Protein AF-A0A078G4B8-F1 (afdb_monomer_lite)

Foldseek 3Di:
DDQAQEDEAEQDCDQDDDFAQDPVRLVVLLVSLQNHAYYAYENNQNYAEQQCLLSNQNHAYYHYYQHARHQENHDPVCLVVRPDPDPCSVVSPQGQQNHAEEHAYQHQNHQEHDPDQGDRPNHAYYEHYNHVNHDDDNPPDPDYDDPHPPPDD

Sequence (153 aa):
MERLSKLIIRSCDISEIEIGRTPCDIILTRTRLRNLTSVIITGCNGLKDLTWLLLVPNLTHLELQCLEKVEEIISEEKVSSSITDEPKARGMNTPFQKLERLELINLPRLKRIYWSPLIFPCLKKIVVEKCPKLRKLPLSFKRIVLVVVKNLL

Secondary structure (DSSP, 8-state):
-----EEEEES---S-----SSHHHHHHHHHHGGG--EEEEES-TT----GGGGG-TT--EEEEES-SS-SBSS-HHHHHHHS-S-TTGGGS--TTTT--EEEEES-TT--BS-SS----TT--EEEEES-TT--------SS-EE-------

Structure (mmCIF, N/CA/C/O backbone):
data_AF-A0A078G4B8-F1
#
_entry.id   AF-A0A078G4B8-F1
#
loop_
_atom_site.group_PDB
_atom_site.id
_atom_site.type_symbol
_atom_site.label_atom_id
_atom_site.label_alt_id
_atom_site.label_comp_id
_atom_site.label_asym_id
_atom_site.label_entity_id
_atom_site.label_seq_id
_atom_site.pdbx_PDB_ins_code
_atom_site.Cartn_x
_atom_site.Cartn_y
_atom_site.Cartn_z
_atom_site.occupancy
_atom_site.B_iso_or_equiv
_atom_site.auth_seq_id
_atom_site.auth_comp_id
_atom_site.auth_asym_id
_atom_site.auth_atom_id
_atom_site.pdbx_PDB_model_num
ATOM 1 N N . MET A 1 1 ? 12.071 -19.799 -17.170 1.00 45.53 1 MET A N 1
ATOM 2 C CA . MET A 1 1 ? 11.620 -19.403 -15.817 1.00 45.53 1 MET A CA 1
ATOM 3 C C . MET A 1 1 ? 10.549 -18.342 -15.975 1.00 45.53 1 MET A C 1
ATOM 5 O O . MET A 1 1 ? 10.860 -17.247 -16.434 1.00 45.53 1 MET A O 1
ATOM 9 N N . GLU A 1 2 ? 9.300 -18.685 -15.681 1.00 48.41 2 GLU A N 1
ATOM 10 C CA . GLU A 1 2 ? 8.177 -17.748 -15.716 1.00 48.41 2 GLU A CA 1
ATOM 11 C C . GLU A 1 2 ? 8.438 -16.612 -14.722 1.00 48.41 2 GLU A C 1
ATOM 13 O O . GLU A 1 2 ? 8.659 -16.828 -13.531 1.00 48.41 2 GLU A O 1
ATOM 18 N N . ARG A 1 3 ? 8.519 -15.381 -15.225 1.00 61.38 3 ARG A N 1
ATOM 19 C CA . ARG A 1 3 ? 8.721 -14.203 -14.383 1.00 61.38 3 ARG A CA 1
ATOM 20 C C . ARG A 1 3 ? 7.362 -13.772 -13.855 1.00 61.38 3 ARG A C 1
ATOM 22 O O . ARG A 1 3 ? 6.526 -13.329 -14.636 1.00 61.38 3 ARG A O 1
ATOM 29 N N . LEU A 1 4 ? 7.162 -13.880 -12.544 1.00 67.31 4 LEU A N 1
ATOM 30 C CA . LEU A 1 4 ? 5.926 -13.454 -11.895 1.00 67.31 4 LEU A CA 1
ATOM 31 C C . LEU A 1 4 ? 5.700 -11.951 -12.129 1.00 67.31 4 LEU A C 1
ATOM 33 O O . LEU A 1 4 ? 6.431 -11.113 -11.602 1.00 67.31 4 LEU A O 1
ATOM 37 N N . SER A 1 5 ? 4.698 -11.619 -12.942 1.00 89.25 5 SER A N 1
ATOM 38 C CA . SER A 1 5 ? 4.275 -10.238 -13.207 1.00 89.25 5 SER A CA 1
ATOM 39 C C . SER A 1 5 ? 3.104 -9.803 -12.333 1.00 89.25 5 SER A C 1
ATOM 41 O O . SER A 1 5 ? 2.878 -8.608 -12.131 1.00 89.25 5 SER A O 1
ATOM 43 N N . LYS A 1 6 ? 2.388 -10.776 -11.767 1.00 92.25 6 LYS A N 1
ATOM 44 C CA . LYS A 1 6 ? 1.191 -10.571 -10.967 1.00 92.25 6 LYS A CA 1
ATOM 45 C C . LYS A 1 6 ? 1.262 -11.391 -9.688 1.00 92.25 6 LYS A C 1
ATOM 47 O O . LYS A 1 6 ? 1.433 -12.602 -9.741 1.00 92.25 6 LYS A O 1
ATOM 52 N N . LEU A 1 7 ? 1.092 -10.724 -8.556 1.00 92.56 7 LEU A N 1
ATOM 53 C CA . LEU A 1 7 ? 0.979 -11.336 -7.240 1.00 92.56 7 LEU A CA 1
ATOM 54 C C . LEU A 1 7 ? -0.460 -11.170 -6.778 1.00 92.56 7 LEU A C 1
ATOM 56 O O . LEU A 1 7 ? -0.995 -10.060 -6.789 1.00 92.56 7 LEU A O 1
ATOM 60 N N . ILE A 1 8 ? -1.083 -12.280 -6.398 1.00 92.25 8 ILE A N 1
ATOM 61 C CA . ILE A 1 8 ? -2.447 -12.289 -5.890 1.00 92.25 8 ILE A CA 1
ATOM 62 C C . ILE A 1 8 ? -2.461 -13.026 -4.559 1.00 92.25 8 ILE A C 1
ATOM 64 O O . ILE A 1 8 ? -2.044 -14.178 -4.495 1.00 92.25 8 ILE A O 1
ATOM 68 N N . ILE A 1 9 ? -2.952 -12.362 -3.519 1.00 91.50 9 ILE A N 1
ATOM 69 C CA . ILE A 1 9 ? -3.079 -12.908 -2.167 1.00 91.50 9 ILE A CA 1
ATOM 70 C C . ILE A 1 9 ? -4.555 -12.814 -1.780 1.00 91.50 9 ILE A C 1
ATOM 72 O O . ILE A 1 9 ? -5.158 -11.747 -1.897 1.00 91.50 9 ILE A O 1
ATOM 76 N N . ARG A 1 10 ? -5.161 -13.931 -1.367 1.00 92.12 10 ARG A N 1
ATOM 77 C CA . ARG A 1 10 ? -6.589 -13.988 -1.030 1.00 92.12 10 ARG A CA 1
ATOM 78 C C . ARG A 1 10 ? -6.830 -14.738 0.264 1.00 92.12 10 ARG A C 1
ATOM 80 O O . ARG A 1 10 ? -6.293 -15.828 0.426 1.00 92.12 10 ARG A O 1
ATOM 87 N N . SER A 1 11 ? -7.683 -14.174 1.118 1.00 87.25 11 SER A N 1
ATOM 88 C CA . SER A 1 11 ? -8.258 -14.850 2.289 1.00 87.25 11 SER A CA 1
ATOM 89 C C . SER A 1 11 ? -7.206 -15.531 3.169 1.00 87.25 11 SER A C 1
ATOM 91 O O . SER A 1 11 ? -7.386 -16.663 3.604 1.00 87.25 11 SER A O 1
ATOM 93 N N . CYS A 1 12 ? -6.075 -14.856 3.379 1.00 76.25 12 CYS A N 1
ATOM 94 C CA . CYS A 1 12 ? -5.007 -15.353 4.239 1.00 76.25 12 CYS A CA 1
ATOM 95 C C . CYS A 1 12 ? -5.110 -14.733 5.635 1.00 76.25 12 CYS A C 1
ATOM 97 O O . CYS A 1 12 ? -5.233 -13.512 5.754 1.00 76.25 12 CYS A O 1
ATOM 99 N N . ASP A 1 13 ? -4.901 -15.548 6.669 1.00 76.75 13 ASP A N 1
ATOM 100 C CA . ASP A 1 13 ? -4.773 -15.108 8.070 1.00 76.75 13 ASP A CA 1
ATOM 101 C C . ASP A 1 13 ? -3.394 -14.499 8.390 1.00 76.75 13 ASP A C 1
ATOM 103 O O . ASP A 1 13 ? -3.011 -14.320 9.546 1.00 76.75 13 ASP A O 1
ATOM 107 N N . ILE A 1 14 ? -2.633 -14.155 7.351 1.00 78.12 14 ILE A N 1
ATOM 108 C CA . ILE A 1 14 ? -1.306 -13.559 7.460 1.00 78.12 14 ILE A CA 1
ATOM 109 C C . ILE A 1 14 ? -1.438 -12.147 8.038 1.00 78.12 14 ILE A C 1
ATOM 111 O O . ILE A 1 14 ? -2.131 -11.289 7.485 1.00 78.12 14 ILE A O 1
ATOM 115 N N . SER A 1 15 ? -0.737 -11.891 9.141 1.00 72.19 15 SER A N 1
ATOM 116 C CA . SER A 1 15 ? -0.662 -10.566 9.761 1.00 72.19 15 SER A CA 1
ATOM 117 C C . SER A 1 15 ? 0.417 -9.678 9.148 1.00 72.19 15 SER A C 1
ATOM 119 O O . SER A 1 15 ? 0.262 -8.454 9.117 1.00 72.19 15 SER A O 1
ATOM 121 N N . GLU A 1 16 ? 1.500 -10.289 8.666 1.00 73.06 16 GLU A N 1
ATOM 122 C CA . GLU A 1 16 ? 2.691 -9.609 8.161 1.00 73.06 16 GLU A CA 1
ATOM 123 C C . GLU A 1 16 ? 3.335 -10.408 7.028 1.00 73.06 16 GLU A C 1
ATOM 125 O O . GLU A 1 16 ? 3.398 -11.635 7.071 1.00 73.06 16 GLU A O 1
ATOM 130 N N . ILE A 1 17 ? 3.822 -9.700 6.011 1.00 77.06 17 ILE A N 1
ATOM 131 C CA . ILE A 1 17 ? 4.631 -10.279 4.940 1.00 77.06 17 ILE A CA 1
ATOM 132 C C . ILE A 1 17 ? 6.068 -9.839 5.206 1.00 77.06 17 ILE A C 1
ATOM 134 O O . ILE A 1 17 ? 6.409 -8.673 5.013 1.00 77.06 17 ILE A O 1
ATOM 138 N N . GLU A 1 18 ? 6.901 -10.760 5.682 1.00 68.31 18 GLU A N 1
ATOM 139 C CA . GLU A 1 18 ? 8.302 -10.464 5.968 1.00 68.31 18 GLU A CA 1
ATOM 140 C C . GLU A 1 18 ? 9.115 -10.389 4.676 1.00 68.31 18 GLU A C 1
ATOM 142 O O . GLU A 1 1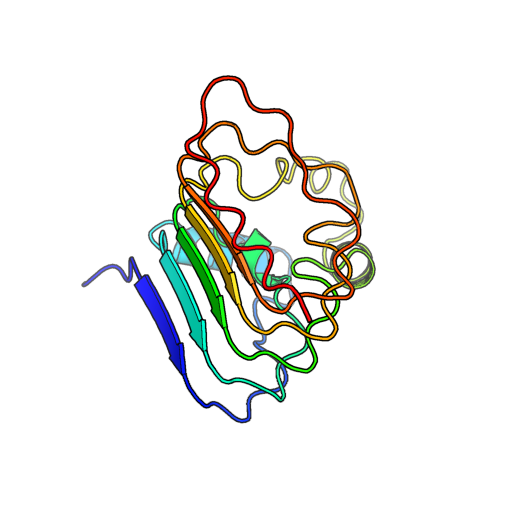8 ? 9.204 -11.361 3.921 1.00 68.31 18 GLU A O 1
ATOM 147 N N . ILE A 1 19 ? 9.736 -9.237 4.416 1.00 67.19 19 ILE A N 1
ATOM 148 C CA . ILE A 1 19 ? 10.598 -9.047 3.251 1.00 67.19 19 ILE A CA 1
ATOM 149 C C . ILE A 1 19 ? 11.860 -8.286 3.655 1.00 67.19 19 ILE A C 1
ATOM 151 O O . ILE A 1 19 ? 11.764 -7.152 4.103 1.00 67.19 19 ILE A O 1
ATOM 155 N N . GLY A 1 20 ? 13.020 -8.920 3.430 1.00 59.47 20 GLY A N 1
ATOM 156 C CA . GLY A 1 20 ? 14.373 -8.349 3.482 1.00 59.47 20 GLY A CA 1
ATOM 157 C C . GLY A 1 20 ? 14.726 -7.586 4.762 1.00 59.47 20 GLY A C 1
ATOM 158 O O . GLY A 1 20 ? 14.381 -6.421 4.902 1.00 59.47 20 GLY A O 1
ATOM 159 N N . ARG A 1 21 ? 15.473 -8.218 5.678 1.00 64.19 21 ARG A N 1
ATOM 160 C CA . ARG A 1 21 ? 15.830 -7.614 6.978 1.00 64.19 21 ARG A CA 1
ATOM 161 C C . ARG A 1 21 ? 17.130 -6.804 6.940 1.00 64.19 21 ARG A C 1
ATOM 163 O O . ARG A 1 21 ? 17.361 -5.988 7.824 1.00 64.19 21 ARG A O 1
ATOM 170 N N . THR A 1 22 ? 17.977 -7.032 5.935 1.00 65.94 22 THR A N 1
ATOM 171 C CA . THR A 1 22 ? 19.263 -6.338 5.764 1.00 65.94 22 THR A CA 1
ATOM 172 C C . THR A 1 22 ? 19.277 -5.472 4.497 1.00 65.94 22 THR A C 1
ATOM 174 O O . THR A 1 22 ? 18.521 -5.747 3.558 1.00 65.94 22 THR A O 1
ATOM 177 N N . PRO A 1 23 ? 20.161 -4.458 4.395 1.00 65.19 23 PRO A N 1
ATOM 178 C CA . PRO A 1 23 ? 20.289 -3.640 3.184 1.00 65.19 23 PRO A CA 1
ATOM 179 C C . PRO A 1 23 ? 20.546 -4.458 1.906 1.00 65.19 23 PRO A C 1
ATOM 181 O O . PRO A 1 23 ? 19.960 -4.180 0.856 1.00 65.19 23 PRO A O 1
ATOM 184 N N . CYS A 1 24 ? 21.366 -5.512 1.991 1.00 71.12 24 CYS A N 1
ATOM 185 C CA . CYS A 1 24 ? 21.605 -6.426 0.873 1.00 71.12 24 CYS A CA 1
ATOM 186 C C . CYS A 1 24 ? 20.330 -7.178 0.474 1.00 71.12 24 CYS A C 1
ATOM 188 O O . CYS A 1 24 ? 20.021 -7.269 -0.717 1.00 71.12 24 CYS A O 1
ATOM 190 N N . ASP A 1 25 ? 19.548 -7.652 1.448 1.00 73.44 25 ASP A N 1
ATOM 191 C CA . ASP A 1 25 ? 18.287 -8.342 1.172 1.00 73.44 25 ASP A CA 1
ATOM 192 C C . ASP A 1 25 ? 17.251 -7.411 0.547 1.00 73.44 25 ASP A C 1
ATOM 194 O O . ASP A 1 25 ? 16.502 -7.832 -0.332 1.00 73.44 25 ASP A O 1
ATOM 198 N N . ILE A 1 26 ? 17.220 -6.137 0.940 1.00 74.44 26 ILE A N 1
ATOM 199 C CA . ILE A 1 26 ? 16.336 -5.123 0.355 1.00 74.44 26 ILE A CA 1
ATOM 200 C C . ILE A 1 26 ? 16.661 -4.921 -1.132 1.00 74.44 26 ILE A C 1
ATOM 202 O O . ILE A 1 26 ? 15.759 -4.961 -1.975 1.00 74.44 26 ILE A O 1
ATOM 206 N N . ILE A 1 27 ? 17.942 -4.759 -1.484 1.00 76.25 27 ILE A N 1
ATOM 207 C CA . ILE A 1 27 ? 18.383 -4.594 -2.880 1.00 76.25 27 ILE A CA 1
ATOM 208 C C . ILE A 1 27 ? 18.080 -5.860 -3.694 1.00 76.25 27 ILE A C 1
ATOM 210 O O . ILE A 1 27 ? 17.506 -5.788 -4.788 1.00 76.25 27 ILE A O 1
ATOM 214 N N . LEU A 1 28 ? 18.417 -7.035 -3.159 1.00 79.06 28 LEU A N 1
ATOM 215 C CA . LEU A 1 28 ? 18.143 -8.318 -3.807 1.00 79.06 28 LEU A CA 1
ATOM 216 C C . LEU A 1 28 ? 16.641 -8.553 -3.983 1.00 79.06 28 LEU A C 1
ATOM 218 O O . LEU A 1 28 ? 16.198 -9.000 -5.039 1.00 79.06 28 LEU A O 1
ATOM 222 N N . THR A 1 29 ? 15.828 -8.191 -2.998 1.00 79.88 29 THR A N 1
ATOM 223 C CA . THR A 1 29 ? 14.375 -8.307 -3.112 1.00 79.88 29 THR A CA 1
ATOM 224 C C . THR A 1 29 ? 13.844 -7.355 -4.177 1.00 79.88 29 THR A C 1
ATOM 226 O O . THR A 1 29 ? 13.109 -7.780 -5.066 1.00 79.88 29 THR A O 1
ATOM 229 N N . ARG A 1 30 ? 14.277 -6.092 -4.181 1.00 81.38 30 ARG A N 1
ATOM 230 C CA . ARG A 1 30 ? 13.850 -5.110 -5.186 1.00 81.38 30 ARG A CA 1
ATOM 231 C C . ARG A 1 30 ? 14.208 -5.542 -6.610 1.00 81.38 30 ARG A C 1
ATOM 233 O O . ARG A 1 30 ? 13.415 -5.369 -7.537 1.00 81.38 30 ARG A O 1
ATOM 240 N N . THR A 1 31 ? 15.381 -6.149 -6.798 1.00 82.44 31 THR A N 1
ATOM 241 C CA . THR A 1 31 ? 15.794 -6.696 -8.102 1.00 82.44 31 THR A CA 1
ATOM 242 C C . THR A 1 31 ? 14.987 -7.932 -8.502 1.00 82.44 31 THR A C 1
ATOM 244 O O . THR A 1 31 ? 14.661 -8.077 -9.683 1.00 82.44 31 THR A O 1
ATOM 247 N N . ARG A 1 32 ? 14.595 -8.791 -7.553 1.00 83.50 32 ARG A N 1
ATOM 248 C CA . ARG A 1 32 ? 13.711 -9.946 -7.803 1.00 83.50 32 ARG A CA 1
ATOM 249 C C . ARG A 1 32 ? 12.284 -9.519 -8.148 1.00 83.50 32 ARG A C 1
ATOM 251 O O . ARG A 1 32 ? 11.692 -10.067 -9.076 1.00 83.50 32 ARG A O 1
ATOM 258 N N . LEU A 1 33 ? 11.770 -8.491 -7.477 1.00 85.94 33 LEU A N 1
ATOM 259 C CA . LEU A 1 33 ? 10.417 -7.961 -7.669 1.00 85.94 33 LEU A CA 1
ATOM 260 C C . LEU A 1 33 ? 10.295 -6.991 -8.855 1.00 85.94 33 LEU A C 1
ATOM 262 O O . LEU A 1 33 ? 9.208 -6.498 -9.136 1.00 85.94 33 LEU A O 1
ATOM 266 N N . ARG A 1 34 ? 11.369 -6.740 -9.616 1.00 86.62 34 ARG A N 1
ATOM 267 C CA . ARG A 1 34 ? 11.344 -5.807 -10.760 1.00 86.62 34 ARG A CA 1
ATOM 268 C C . ARG A 1 34 ? 10.340 -6.174 -11.854 1.00 86.62 34 ARG A C 1
ATOM 270 O O . ARG A 1 34 ? 9.927 -5.296 -12.602 1.00 86.62 34 ARG A O 1
ATOM 277 N N . ASN A 1 35 ? 10.002 -7.454 -11.995 1.00 89.81 35 ASN A N 1
ATOM 278 C CA . ASN A 1 35 ? 9.037 -7.901 -13.001 1.00 89.81 35 ASN A CA 1
ATOM 279 C C . ASN A 1 35 ? 7.597 -7.819 -12.496 1.00 89.81 35 ASN A C 1
ATOM 281 O O . ASN A 1 35 ? 6.683 -7.912 -13.307 1.00 89.81 35 ASN A O 1
ATOM 285 N N . LEU A 1 36 ? 7.404 -7.653 -11.186 1.00 92.25 36 LEU A N 1
ATOM 286 C CA . LEU A 1 36 ? 6.091 -7.577 -10.583 1.00 92.25 36 LEU A CA 1
ATOM 287 C C . LEU A 1 36 ? 5.482 -6.208 -10.899 1.00 92.25 36 LEU A C 1
ATOM 289 O O . LEU A 1 36 ? 6.012 -5.164 -10.517 1.00 92.25 36 LEU A O 1
ATOM 293 N N . THR A 1 37 ? 4.380 -6.223 -11.639 1.00 95.56 37 THR A N 1
ATOM 294 C CA . THR A 1 37 ? 3.682 -5.024 -12.113 1.00 95.56 37 THR A CA 1
ATOM 295 C C . THR A 1 37 ? 2.260 -4.926 -11.578 1.00 95.56 37 THR A C 1
ATOM 297 O O . THR A 1 37 ? 1.669 -3.846 -11.641 1.00 95.56 37 THR A O 1
ATOM 300 N N . SER A 1 38 ? 1.714 -6.016 -11.035 1.00 96.38 38 SER A N 1
ATOM 301 C CA . SER A 1 38 ? 0.368 -6.080 -10.475 1.00 96.38 38 SER A CA 1
ATOM 302 C C . SER A 1 38 ? 0.375 -6.761 -9.111 1.00 96.38 38 SER A C 1
ATOM 304 O O . SER A 1 38 ? 0.871 -7.878 -8.975 1.00 96.38 38 SER A O 1
ATOM 306 N N . VAL A 1 39 ? -0.229 -6.107 -8.122 1.00 96.75 39 VAL A N 1
ATOM 307 C CA . VAL A 1 39 ? -0.465 -6.671 -6.789 1.00 96.75 39 VAL A CA 1
ATOM 308 C C . VAL A 1 39 ? -1.947 -6.553 -6.465 1.00 96.75 39 VAL A C 1
ATOM 310 O O . VAL A 1 39 ? -2.508 -5.462 -6.539 1.00 96.75 39 VAL A O 1
ATOM 313 N N . ILE A 1 40 ? -2.564 -7.684 -6.127 1.00 96.75 40 ILE A N 1
ATOM 314 C CA . ILE A 1 40 ? -3.968 -7.776 -5.721 1.00 96.75 40 ILE A CA 1
ATOM 315 C C . ILE A 1 40 ? -4.026 -8.491 -4.374 1.00 96.75 40 ILE A C 1
ATOM 317 O O . ILE A 1 40 ? -3.552 -9.623 -4.262 1.00 96.75 40 ILE A O 1
ATOM 321 N N . ILE A 1 41 ? -4.594 -7.844 -3.359 1.00 96.69 41 ILE A N 1
ATOM 322 C CA . ILE A 1 41 ? -4.747 -8.419 -2.018 1.00 96.69 41 ILE A CA 1
ATOM 323 C C . ILE A 1 41 ? -6.203 -8.281 -1.587 1.00 96.69 41 ILE A C 1
ATOM 325 O O . ILE A 1 41 ? -6.720 -7.167 -1.499 1.00 96.69 41 ILE A O 1
ATOM 329 N N . THR A 1 42 ? -6.850 -9.409 -1.296 1.00 96.62 42 THR A N 1
ATOM 330 C CA . THR A 1 42 ? -8.283 -9.450 -0.984 1.00 96.62 42 THR A CA 1
ATOM 331 C C . THR A 1 42 ? -8.561 -10.277 0.268 1.00 96.62 42 THR A C 1
ATOM 333 O O . THR A 1 42 ? -8.173 -11.440 0.338 1.00 96.62 42 THR A O 1
ATOM 336 N N . GLY A 1 43 ? -9.286 -9.718 1.239 1.00 94.50 43 GLY A N 1
ATOM 337 C CA . GLY A 1 43 ? -9.811 -10.476 2.384 1.00 94.50 43 GLY A CA 1
ATOM 338 C C . GLY A 1 43 ? -8.758 -10.930 3.400 1.00 94.50 43 GLY A C 1
ATOM 339 O O . GLY A 1 43 ? -8.982 -11.899 4.119 1.00 94.50 43 GLY A O 1
ATOM 340 N N . CYS A 1 44 ? -7.601 -10.268 3.456 1.00 93.62 44 CYS A N 1
ATOM 341 C CA . CYS A 1 44 ? -6.563 -10.518 4.460 1.00 93.62 44 CYS A CA 1
ATOM 342 C C . CYS A 1 44 ? -6.763 -9.602 5.675 1.00 93.62 44 CYS A C 1
ATOM 344 O O . CYS A 1 44 ? -6.041 -8.623 5.863 1.00 93.62 44 CYS A O 1
ATOM 346 N N . ASN A 1 45 ? -7.758 -9.905 6.510 1.00 89.12 45 ASN A N 1
ATOM 347 C CA . ASN A 1 45 ? -8.171 -9.037 7.623 1.00 89.12 45 ASN A CA 1
ATOM 348 C C . ASN A 1 45 ? -7.119 -8.909 8.737 1.00 89.12 45 ASN A C 1
ATOM 350 O O . ASN A 1 45 ? -7.124 -7.936 9.494 1.00 89.12 45 ASN A O 1
ATOM 354 N N . GLY A 1 46 ? -6.204 -9.877 8.845 1.00 90.00 46 GLY A N 1
ATOM 355 C CA . GLY A 1 46 ? -5.072 -9.832 9.770 1.00 90.00 46 GLY A CA 1
ATOM 356 C C . GLY A 1 46 ? -3.974 -8.848 9.360 1.00 90.00 46 GLY A C 1
ATOM 357 O O . GLY A 1 46 ? -3.259 -8.359 10.240 1.00 90.00 46 GLY A O 1
ATOM 358 N N . LEU A 1 47 ? -3.865 -8.543 8.063 1.00 91.50 47 LEU A N 1
ATOM 359 C CA . LEU A 1 47 ? -2.730 -7.843 7.472 1.00 91.50 47 LEU A CA 1
ATOM 360 C C . LEU A 1 47 ? -2.687 -6.376 7.907 1.00 91.50 47 LEU A C 1
ATOM 362 O O . LEU A 1 47 ? -3.663 -5.637 7.763 1.00 91.50 47 LEU A O 1
ATOM 366 N N . LYS A 1 48 ? -1.535 -5.955 8.432 1.00 90.00 48 LYS A N 1
ATOM 367 C CA . LYS A 1 48 ? -1.310 -4.578 8.906 1.00 90.00 48 LYS A CA 1
ATOM 368 C C . LYS A 1 48 ? -0.319 -3.798 8.059 1.00 90.00 48 LYS A C 1
ATOM 370 O O . LYS A 1 48 ? -0.410 -2.576 8.006 1.00 90.00 48 LYS A O 1
ATOM 375 N N . ASP A 1 49 ? 0.630 -4.496 7.442 1.00 87.81 49 ASP A N 1
ATOM 376 C CA . ASP A 1 49 ? 1.785 -3.879 6.803 1.00 87.81 49 ASP A CA 1
ATOM 377 C C . ASP A 1 49 ? 1.867 -4.194 5.314 1.00 87.81 49 ASP A C 1
ATOM 379 O O . ASP A 1 49 ? 1.909 -5.351 4.894 1.00 87.81 49 ASP A O 1
ATOM 383 N N . LEU A 1 50 ? 1.924 -3.127 4.526 1.00 92.38 50 LEU A N 1
ATOM 384 C CA . LEU A 1 50 ? 2.088 -3.152 3.080 1.00 92.38 50 LEU A CA 1
ATOM 385 C C . LEU A 1 50 ? 3.329 -2.355 2.635 1.00 92.38 50 LEU A C 1
ATOM 387 O O . LEU A 1 50 ? 3.529 -2.133 1.443 1.00 92.38 50 LEU A O 1
ATOM 391 N N . THR A 1 51 ? 4.204 -1.968 3.571 1.00 88.69 51 THR A N 1
ATOM 392 C CA . THR A 1 51 ? 5.397 -1.136 3.322 1.00 88.69 51 THR A CA 1
ATOM 393 C C . THR A 1 51 ? 6.364 -1.787 2.330 1.00 88.69 51 THR A C 1
ATOM 395 O O . THR A 1 51 ? 7.038 -1.097 1.562 1.00 88.69 51 THR A O 1
ATOM 398 N N . TRP A 1 52 ? 6.368 -3.120 2.247 1.00 87.94 52 TRP A N 1
ATOM 399 C CA . TRP A 1 52 ? 7.135 -3.879 1.258 1.00 87.94 52 TRP A CA 1
ATOM 400 C C . TRP A 1 52 ? 6.776 -3.545 -0.200 1.00 87.94 52 TRP A C 1
ATOM 402 O O . TRP A 1 52 ? 7.580 -3.804 -1.096 1.00 87.94 52 TRP A O 1
ATOM 412 N N . LEU A 1 53 ? 5.623 -2.916 -0.467 1.00 91.06 53 LEU A N 1
ATOM 413 C CA . LEU A 1 53 ? 5.269 -2.410 -1.797 1.00 91.06 53 LEU A CA 1
ATOM 414 C C . LEU A 1 53 ? 6.285 -1.381 -2.329 1.00 91.06 53 LEU A C 1
ATOM 416 O O . LEU A 1 53 ? 6.413 -1.239 -3.546 1.00 91.06 53 LEU A O 1
ATOM 420 N N . LEU A 1 54 ? 7.071 -0.723 -1.462 1.00 86.94 54 LEU A N 1
ATOM 421 C CA . LEU A 1 54 ? 8.217 0.108 -1.873 1.00 86.94 54 LEU A CA 1
ATOM 422 C C . LEU A 1 54 ? 9.271 -0.671 -2.674 1.00 86.94 54 LEU A C 1
ATOM 424 O O . LEU A 1 54 ? 10.005 -0.099 -3.484 1.00 86.94 54 LEU A O 1
ATOM 428 N N . LEU A 1 55 ? 9.340 -1.985 -2.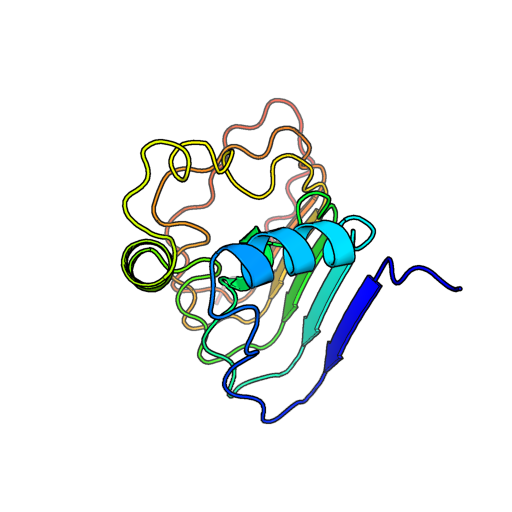467 1.00 85.94 55 LEU A N 1
ATOM 429 C CA . LEU A 1 55 ? 10.291 -2.881 -3.116 1.00 85.94 55 LEU A CA 1
ATOM 430 C C . LEU A 1 55 ? 9.809 -3.346 -4.495 1.00 85.94 55 LEU A C 1
ATOM 432 O O . LEU A 1 55 ? 10.522 -4.091 -5.162 1.00 85.94 55 LEU A O 1
ATOM 436 N N . VAL A 1 56 ? 8.640 -2.884 -4.953 1.00 90.25 56 VAL A N 1
ATOM 437 C CA . VAL A 1 56 ? 8.057 -3.212 -6.260 1.00 90.25 56 VAL A CA 1
ATOM 438 C C . VAL A 1 56 ? 8.174 -1.999 -7.199 1.00 90.25 56 VAL A C 1
ATOM 440 O O . VAL A 1 56 ? 7.216 -1.247 -7.391 1.00 90.25 56 VAL A O 1
ATOM 443 N N . PRO A 1 57 ? 9.351 -1.754 -7.813 1.00 87.38 57 PRO A N 1
ATOM 444 C CA . PRO A 1 57 ? 9.641 -0.492 -8.502 1.00 87.38 57 PRO A CA 1
ATOM 445 C C . PRO A 1 57 ? 8.826 -0.271 -9.785 1.00 87.38 57 PRO A C 1
ATOM 447 O O . PRO A 1 57 ? 8.760 0.853 -10.281 1.00 87.38 57 PRO A O 1
ATOM 450 N N . ASN A 1 58 ? 8.233 -1.330 -10.343 1.00 92.06 58 ASN A N 1
ATOM 451 C CA . ASN A 1 58 ? 7.485 -1.296 -11.599 1.00 92.06 58 ASN A CA 1
ATOM 452 C C . ASN A 1 58 ? 5.987 -1.559 -11.406 1.00 92.06 58 ASN A C 1
ATOM 454 O O . ASN A 1 58 ? 5.316 -1.988 -12.341 1.00 92.06 58 ASN A O 1
ATOM 458 N N . LEU A 1 59 ? 5.457 -1.296 -10.207 1.00 94.50 59 LEU A N 1
ATOM 459 C CA . LEU A 1 59 ? 4.039 -1.477 -9.922 1.00 94.50 59 LEU A CA 1
ATOM 460 C C . LEU A 1 59 ? 3.180 -0.539 -10.788 1.00 94.50 59 LEU A C 1
ATOM 462 O O . LEU A 1 59 ? 3.289 0.683 -10.699 1.00 94.50 59 LEU A O 1
ATOM 466 N N . THR A 1 60 ? 2.314 -1.135 -11.605 1.00 95.81 60 THR A N 1
ATOM 467 C CA . THR A 1 60 ? 1.362 -0.452 -12.500 1.00 95.81 60 THR A CA 1
ATOM 468 C C . THR A 1 60 ? -0.085 -0.616 -12.046 1.00 95.81 60 THR A C 1
ATOM 470 O O . THR A 1 60 ? -0.917 0.241 -12.334 1.00 95.81 60 THR A O 1
ATOM 473 N N . HIS A 1 61 ? -0.392 -1.681 -11.303 1.00 96.56 61 HIS A N 1
ATOM 474 C CA . HIS A 1 61 ? -1.724 -1.956 -10.781 1.00 96.56 61 HIS A CA 1
ATOM 475 C C . HIS A 1 61 ? -1.654 -2.399 -9.320 1.00 96.56 61 HIS A C 1
ATOM 477 O O . HIS A 1 61 ? -0.967 -3.369 -8.995 1.00 96.56 61 HIS A O 1
ATOM 483 N N . LEU A 1 62 ? -2.384 -1.688 -8.465 1.00 97.12 62 LEU A N 1
ATOM 484 C CA . LEU A 1 62 ? -2.565 -2.021 -7.060 1.00 97.12 62 LEU A CA 1
ATOM 485 C C . LEU A 1 62 ? -4.058 -2.109 -6.757 1.00 97.12 62 LEU A C 1
ATOM 487 O O . LEU A 1 62 ? -4.781 -1.129 -6.941 1.00 97.12 62 LEU A O 1
ATOM 491 N N . GLU A 1 63 ? -4.487 -3.266 -6.273 1.00 96.81 63 GLU A N 1
ATOM 492 C CA . GLU A 1 63 ? -5.846 -3.510 -5.801 1.00 96.81 63 GLU A CA 1
ATOM 493 C C . GLU A 1 63 ? -5.797 -4.058 -4.375 1.00 96.81 63 GLU A C 1
ATOM 495 O O . GLU A 1 63 ? -5.158 -5.077 -4.106 1.00 96.81 63 GLU A O 1
ATOM 500 N N . LEU A 1 64 ? -6.460 -3.358 -3.459 1.00 97.50 64 LEU A N 1
ATOM 501 C CA . LEU A 1 64 ? -6.573 -3.729 -2.056 1.00 97.50 64 LEU A CA 1
ATOM 502 C C . LEU A 1 64 ? -8.052 -3.755 -1.686 1.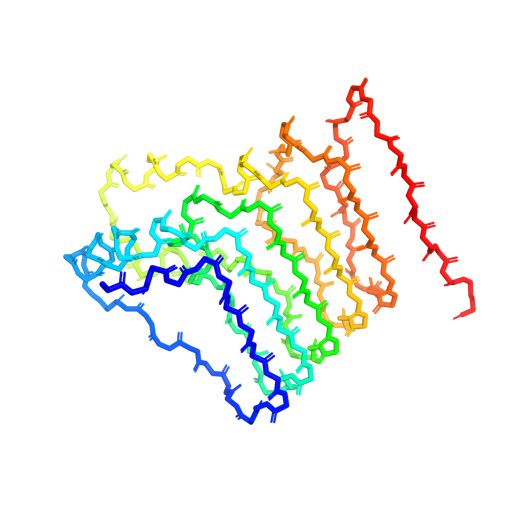00 97.50 64 LEU A C 1
ATOM 504 O O . LEU A 1 64 ? -8.727 -2.724 -1.753 1.00 97.50 64 LEU A O 1
ATOM 508 N N . GLN A 1 65 ? -8.542 -4.925 -1.285 1.00 96.81 65 GLN A N 1
ATOM 509 C CA . GLN A 1 65 ? -9.954 -5.130 -0.998 1.00 96.81 65 GLN A CA 1
ATOM 510 C C . GLN A 1 65 ? -10.173 -5.856 0.330 1.00 96.81 65 GLN A C 1
ATOM 512 O O . GLN A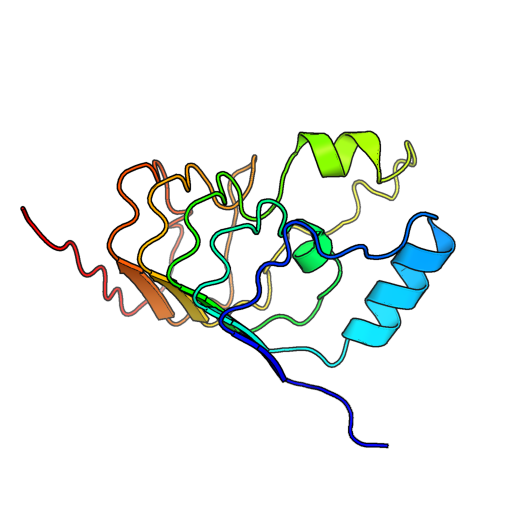 1 65 ? -9.557 -6.888 0.587 1.00 96.81 65 GLN A O 1
ATOM 517 N N . CYS A 1 66 ? -11.104 -5.355 1.148 1.00 96.00 66 CYS A N 1
ATOM 518 C CA . CYS A 1 66 ? -11.485 -5.972 2.424 1.00 96.00 66 CYS A CA 1
ATOM 519 C C . CYS A 1 66 ? -10.261 -6.234 3.320 1.00 96.00 66 CYS A C 1
ATOM 521 O O . CYS A 1 66 ? -9.966 -7.378 3.650 1.00 96.00 66 CYS A O 1
ATOM 523 N N . LEU A 1 67 ? -9.513 -5.179 3.659 1.00 95.75 67 LEU A N 1
ATOM 524 C CA . LEU A 1 67 ? -8.392 -5.250 4.605 1.00 95.75 67 LEU A CA 1
ATOM 525 C C . LEU A 1 67 ? -8.727 -4.399 5.826 1.00 95.75 67 LEU A C 1
ATOM 527 O O . LEU A 1 67 ? -8.654 -3.169 5.803 1.00 95.75 67 LEU A O 1
ATOM 531 N N . GLU A 1 68 ? -9.121 -5.068 6.904 1.00 94.50 68 GLU A N 1
ATOM 532 C CA . GLU A 1 68 ? -9.698 -4.405 8.075 1.00 94.50 68 GLU A CA 1
ATOM 533 C C . GLU A 1 68 ? -8.679 -3.662 8.938 1.00 94.50 68 GLU A C 1
ATOM 535 O O . GLU A 1 68 ? -9.044 -2.696 9.609 1.00 94.50 68 GLU A O 1
ATOM 540 N N . LYS A 1 69 ? -7.414 -4.100 8.946 1.00 94.25 69 LYS A N 1
ATOM 541 C CA . LYS A 1 69 ? -6.383 -3.601 9.871 1.00 94.25 69 LYS A CA 1
ATOM 542 C C . LYS A 1 69 ? -5.364 -2.647 9.247 1.00 94.25 69 LYS A C 1
ATOM 544 O O . LYS A 1 69 ? -4.599 -2.042 9.995 1.00 94.25 69 LYS A O 1
ATOM 549 N N . VAL A 1 70 ? -5.373 -2.468 7.926 1.00 93.88 70 VAL A N 1
ATOM 550 C CA . VAL A 1 70 ? -4.452 -1.554 7.231 1.00 93.88 70 VAL A CA 1
ATOM 551 C C . VAL A 1 70 ? -4.837 -0.104 7.527 1.00 93.88 70 VAL A C 1
ATOM 553 O O . VAL A 1 70 ? -5.918 0.355 7.155 1.00 93.88 70 VAL A O 1
ATOM 556 N N . GLU A 1 71 ? -3.942 0.628 8.190 1.00 93.44 71 GLU A N 1
ATOM 557 C CA . GLU A 1 71 ? -4.118 2.061 8.467 1.00 93.44 71 GLU A CA 1
ATOM 558 C C . GLU A 1 71 ? -3.377 2.948 7.464 1.00 93.44 71 GLU A C 1
ATOM 560 O O . GLU A 1 71 ? -3.856 4.033 7.125 1.00 93.44 71 GLU A O 1
ATOM 565 N N . GLU A 1 72 ? -2.242 2.470 6.956 1.00 91.25 72 GLU A N 1
ATOM 566 C CA . GLU A 1 72 ? -1.410 3.131 5.953 1.00 91.25 72 GLU A CA 1
ATOM 567 C C . GLU A 1 72 ? -0.899 2.082 4.960 1.00 91.25 72 GLU A C 1
ATOM 569 O O . GLU A 1 72 ? -0.584 0.964 5.363 1.00 91.25 72 GLU A O 1
ATOM 574 N N . ILE A 1 73 ? -0.830 2.413 3.665 1.00 92.12 73 ILE A N 1
ATOM 575 C CA . ILE A 1 73 ? -0.272 1.477 2.669 1.00 92.12 73 ILE A CA 1
ATOM 576 C C . ILE A 1 73 ? 1.250 1.411 2.818 1.00 92.12 73 ILE A C 1
ATOM 578 O O . ILE A 1 73 ? 1.817 0.326 2.849 1.00 92.12 73 ILE A O 1
ATOM 582 N N . ILE A 1 74 ? 1.914 2.558 2.953 1.00 89.00 74 ILE A N 1
ATOM 583 C CA . ILE A 1 74 ? 3.325 2.615 3.336 1.00 89.00 74 ILE A CA 1
ATOM 584 C C . ILE A 1 74 ? 3.430 3.352 4.672 1.00 89.00 74 ILE A C 1
ATOM 586 O O . ILE A 1 74 ? 3.013 4.508 4.762 1.00 89.00 74 ILE A O 1
ATOM 590 N N . SER A 1 75 ? 4.003 2.692 5.678 1.00 84.56 75 SER A N 1
ATOM 591 C CA . SER A 1 75 ? 4.198 3.255 7.017 1.00 84.56 75 SER A CA 1
ATOM 592 C C . SER A 1 75 ? 5.499 4.057 7.101 1.00 84.56 75 SER A C 1
ATOM 594 O O . SER A 1 75 ? 6.569 3.543 6.775 1.00 84.56 75 SER A O 1
ATOM 596 N N . GLU A 1 76 ? 5.415 5.304 7.573 1.00 81.00 76 GLU A N 1
ATOM 597 C CA . GLU A 1 76 ? 6.594 6.150 7.831 1.00 81.00 76 GLU A CA 1
ATOM 598 C C . GLU A 1 76 ? 7.505 5.533 8.892 1.00 81.00 76 GLU A C 1
ATOM 600 O O . GLU A 1 76 ? 8.701 5.381 8.660 1.00 81.00 76 GLU A O 1
ATOM 605 N N . GLU A 1 77 ? 6.919 5.105 10.013 1.00 79.88 77 GLU A N 1
ATOM 606 C CA . GLU A 1 77 ? 7.627 4.510 11.150 1.00 79.88 77 GLU A CA 1
ATOM 607 C C . GLU A 1 77 ? 8.479 3.312 10.714 1.00 79.88 77 GLU A C 1
ATOM 609 O O . GLU A 1 77 ? 9.662 3.215 11.057 1.00 79.88 77 GLU A O 1
ATOM 614 N N . LYS A 1 78 ? 7.904 2.424 9.894 1.00 75.75 78 LYS A N 1
ATOM 615 C CA . LYS A 1 78 ? 8.599 1.235 9.384 1.00 75.75 78 LYS A CA 1
ATOM 616 C C . LYS A 1 78 ? 9.705 1.579 8.395 1.00 75.75 78 LYS A C 1
ATOM 618 O O . LYS A 1 78 ? 10.745 0.926 8.393 1.00 75.75 78 LYS A O 1
ATOM 623 N N . VAL A 1 79 ? 9.523 2.624 7.591 1.00 75.25 79 VAL A N 1
ATOM 624 C CA . VAL A 1 79 ? 10.577 3.114 6.697 1.00 75.25 79 VAL A CA 1
ATOM 625 C C . VAL A 1 79 ? 11.727 3.730 7.493 1.00 75.25 79 VAL A C 1
ATOM 627 O O . VAL A 1 79 ? 12.876 3.377 7.243 1.00 75.25 79 VAL A O 1
ATOM 630 N N . SER A 1 80 ? 11.434 4.581 8.480 1.00 70.50 80 SER A N 1
ATOM 631 C CA . SER A 1 80 ? 12.454 5.244 9.304 1.00 70.50 80 SER A CA 1
ATOM 632 C C . SER A 1 80 ? 13.238 4.293 10.210 1.00 70.50 80 SER A C 1
ATOM 634 O O . SER A 1 80 ? 14.384 4.573 10.532 1.00 70.50 80 SER A O 1
ATOM 636 N N . SER A 1 81 ? 12.638 3.171 10.617 1.00 66.38 81 SER A N 1
ATOM 637 C CA . SER A 1 81 ? 13.269 2.186 11.509 1.00 66.38 81 SER A CA 1
ATOM 638 C C . SER A 1 81 ? 14.017 1.066 10.778 1.00 66.38 81 SER A C 1
ATOM 640 O O . SER A 1 81 ? 14.895 0.447 11.371 1.00 66.38 81 SER A O 1
ATOM 642 N N . SER A 1 82 ? 13.686 0.789 9.509 1.00 61.22 82 SER A N 1
ATOM 643 C CA . SER A 1 82 ? 14.221 -0.372 8.770 1.00 61.22 82 SER A CA 1
ATOM 644 C C . SER A 1 82 ? 15.144 -0.004 7.605 1.00 61.22 82 SER A C 1
ATOM 646 O O . SER A 1 82 ? 15.934 -0.837 7.160 1.00 61.22 82 SER A O 1
ATOM 648 N N . ILE A 1 83 ? 15.059 1.223 7.079 1.00 60.03 83 ILE A N 1
ATOM 649 C CA . ILE A 1 83 ? 15.879 1.680 5.952 1.00 60.03 83 ILE A CA 1
ATOM 650 C C . ILE A 1 83 ? 16.944 2.631 6.507 1.00 60.03 83 ILE A C 1
ATOM 652 O O . ILE A 1 83 ? 16.705 3.822 6.653 1.00 60.03 83 ILE A O 1
ATOM 656 N N . THR A 1 84 ? 18.095 2.049 6.854 1.00 46.78 84 THR A N 1
ATOM 657 C CA . THR A 1 84 ? 19.326 2.659 7.398 1.00 46.78 84 THR A CA 1
ATOM 658 C C . THR A 1 84 ? 19.592 4.120 7.011 1.00 46.78 84 THR A C 1
ATOM 660 O O . THR A 1 84 ? 19.406 4.493 5.851 1.00 46.78 84 THR A O 1
ATOM 663 N N . ASP A 1 85 ? 20.160 4.863 7.973 1.00 45.47 85 ASP A N 1
ATOM 664 C CA . ASP A 1 85 ? 20.687 6.245 7.975 1.00 45.47 85 ASP A CA 1
ATOM 665 C C . ASP A 1 85 ? 21.731 6.596 6.885 1.00 45.47 85 ASP A C 1
ATOM 667 O O . ASP A 1 85 ? 22.653 7.382 7.105 1.00 45.47 85 ASP A O 1
ATOM 671 N N . GLU A 1 86 ? 21.618 6.062 5.671 1.00 44.19 86 GLU A N 1
ATOM 672 C CA . GLU A 1 86 ? 22.395 6.557 4.543 1.00 44.19 86 GLU A CA 1
ATOM 673 C C . GLU A 1 86 ? 21.641 7.666 3.791 1.00 44.19 86 GLU A C 1
ATOM 675 O O . GLU A 1 86 ? 20.485 7.485 3.388 1.00 44.19 86 GLU A O 1
ATOM 680 N N . PRO A 1 87 ? 22.314 8.780 3.441 1.00 41.97 87 PRO A N 1
ATOM 681 C CA . PRO A 1 87 ? 21.772 9.833 2.577 1.00 41.97 87 PRO A CA 1
ATOM 682 C C . PRO A 1 87 ? 21.267 9.336 1.208 1.00 41.97 87 PRO A C 1
ATOM 684 O O . PRO A 1 87 ? 20.567 10.069 0.513 1.00 41.97 87 PRO A O 1
ATOM 687 N N . LYS A 1 88 ? 21.585 8.094 0.811 1.00 41.28 88 LYS A N 1
ATOM 688 C CA . LYS A 1 88 ? 21.107 7.443 -0.420 1.00 41.28 88 LYS A CA 1
ATOM 689 C C . LYS A 1 88 ? 19.742 6.759 -0.282 1.00 41.28 88 LYS A C 1
ATOM 691 O O . LYS A 1 88 ? 19.082 6.561 -1.300 1.00 41.28 88 LYS A O 1
ATOM 696 N N . ALA A 1 89 ? 19.256 6.483 0.931 1.00 44.41 89 ALA A N 1
ATOM 697 C CA . ALA A 1 89 ? 17.872 6.046 1.155 1.00 44.41 89 ALA A CA 1
ATOM 698 C C . ALA A 1 89 ? 16.858 7.190 0.945 1.00 44.41 89 ALA A C 1
ATOM 700 O O . ALA A 1 89 ? 15.708 6.939 0.586 1.00 44.41 89 ALA A O 1
ATOM 701 N N . ARG A 1 90 ? 17.308 8.456 1.016 1.00 42.44 90 ARG A N 1
ATOM 702 C CA . ARG A 1 90 ? 16.560 9.616 0.483 1.00 42.44 90 ARG A CA 1
ATOM 703 C C . ARG A 1 90 ? 16.408 9.589 -1.045 1.00 42.44 90 ARG A C 1
ATOM 705 O O . ARG A 1 90 ? 15.612 10.348 -1.583 1.00 42.44 90 ARG A O 1
ATOM 712 N N . GLY A 1 91 ? 17.142 8.715 -1.736 1.00 41.22 91 GLY A N 1
ATOM 713 C CA . GLY A 1 91 ? 17.005 8.417 -3.163 1.00 41.22 91 GLY A CA 1
ATOM 714 C C . GLY A 1 91 ? 15.991 7.309 -3.470 1.00 41.22 91 GLY A C 1
ATOM 715 O O . GLY A 1 91 ? 15.897 6.866 -4.617 1.00 41.22 91 GLY A O 1
ATOM 716 N N . MET A 1 92 ? 15.222 6.832 -2.480 1.00 53.12 92 MET A N 1
ATOM 717 C CA . MET A 1 92 ? 14.028 6.047 -2.774 1.00 53.12 92 MET A CA 1
ATOM 718 C C . MET A 1 92 ? 13.008 7.002 -3.404 1.00 53.12 92 MET A C 1
ATOM 720 O O . MET A 1 92 ? 12.272 7.694 -2.707 1.00 53.12 92 MET A O 1
ATOM 724 N N . ASN A 1 93 ? 13.043 7.089 -4.738 1.00 62.38 93 ASN A N 1
ATOM 725 C CA . ASN A 1 93 ? 12.095 7.854 -5.543 1.00 62.38 93 ASN A CA 1
ATOM 726 C C . ASN A 1 93 ? 10.684 7.718 -4.967 1.00 62.38 93 ASN A C 1
ATOM 728 O O . ASN A 1 93 ? 10.292 6.611 -4.586 1.00 62.38 93 ASN A O 1
ATOM 732 N N . THR A 1 94 ? 9.938 8.827 -4.942 1.00 76.75 94 THR A N 1
ATOM 733 C CA . THR A 1 94 ? 8.513 8.876 -4.590 1.00 76.75 94 THR A CA 1
ATOM 734 C C . THR A 1 94 ? 7.822 7.594 -5.059 1.00 76.75 94 THR A C 1
ATOM 736 O O . THR A 1 94 ? 7.962 7.251 -6.232 1.00 76.75 94 THR A O 1
ATOM 739 N N . PRO A 1 95 ? 7.139 6.822 -4.201 1.00 84.25 95 PRO A N 1
ATOM 740 C CA . PRO A 1 95 ? 6.632 5.526 -4.626 1.00 84.25 95 PRO A CA 1
ATOM 741 C C . PRO A 1 95 ? 5.565 5.665 -5.712 1.00 84.25 95 PRO A C 1
ATOM 743 O O . PRO A 1 95 ? 5.046 6.751 -5.980 1.00 84.25 95 PRO A O 1
ATOM 746 N N . PHE A 1 96 ? 5.244 4.539 -6.353 1.00 89.31 96 PHE A N 1
ATOM 747 C CA . PHE A 1 96 ? 4.115 4.434 -7.278 1.00 89.31 96 PHE A CA 1
ATOM 748 C C . PHE A 1 96 ? 4.184 5.347 -8.521 1.00 89.31 96 PHE A C 1
ATOM 750 O O . PHE A 1 96 ? 3.154 5.622 -9.131 1.00 89.31 96 PHE A O 1
ATOM 757 N N . GLN A 1 97 ? 5.377 5.775 -8.964 1.00 88.69 97 GLN A N 1
ATOM 758 C CA . GLN A 1 97 ? 5.506 6.635 -10.160 1.00 88.69 97 GLN A CA 1
ATOM 759 C C . GLN A 1 97 ? 4.973 5.995 -11.445 1.00 88.69 97 GLN A C 1
ATOM 761 O O . GLN A 1 97 ? 4.541 6.706 -12.342 1.00 88.69 97 GLN A O 1
ATOM 766 N N . LYS A 1 98 ? 4.990 4.662 -11.542 1.00 92.50 98 LYS A N 1
ATOM 767 C CA . LYS A 1 98 ? 4.472 3.916 -12.699 1.00 92.50 98 LYS A CA 1
ATOM 768 C C . LYS A 1 98 ? 3.033 3.432 -12.509 1.00 92.50 98 LYS A C 1
ATOM 770 O O . LYS A 1 98 ? 2.523 2.715 -13.364 1.00 92.50 98 LYS A O 1
ATOM 775 N N . LEU A 1 99 ? 2.389 3.790 -11.396 1.00 92.62 99 LEU A N 1
ATOM 776 C CA . LEU A 1 99 ? 1.066 3.283 -11.065 1.00 92.62 99 LEU A CA 1
ATOM 777 C C . LEU A 1 99 ? 0.028 3.869 -12.022 1.00 92.62 99 LEU A C 1
ATOM 779 O O . LEU A 1 99 ? -0.158 5.081 -12.090 1.00 92.62 99 LEU A O 1
ATOM 783 N N . GLU A 1 100 ? -0.650 2.990 -12.750 1.00 93.12 100 GLU A N 1
ATOM 784 C CA . GLU A 1 100 ? -1.690 3.342 -13.712 1.00 93.12 100 GLU A CA 1
ATOM 785 C C . GLU A 1 100 ? -3.095 3.119 -13.149 1.00 93.12 100 GLU A C 1
ATOM 787 O O . GLU A 1 100 ? -4.036 3.808 -13.542 1.00 93.12 100 GLU A O 1
ATOM 792 N N . ARG A 1 101 ? -3.253 2.148 -12.242 1.00 92.44 101 ARG A N 1
ATOM 793 C CA . ARG A 1 101 ? -4.553 1.747 -11.687 1.00 92.44 101 ARG A CA 1
ATOM 794 C C . ARG A 1 101 ? -4.442 1.504 -10.189 1.00 92.44 101 ARG A C 1
ATOM 796 O O . ARG A 1 101 ? -3.685 0.629 -9.767 1.00 92.44 101 ARG A O 1
ATOM 803 N N . LEU A 1 102 ? -5.219 2.259 -9.421 1.00 93.38 102 LEU A N 1
ATOM 804 C CA . LEU A 1 102 ? -5.312 2.151 -7.969 1.00 93.38 102 LEU A CA 1
ATOM 805 C C . LEU A 1 102 ? -6.755 1.859 -7.560 1.00 93.38 102 LEU A C 1
ATOM 807 O O . LEU A 1 102 ? -7.637 2.674 -7.817 1.00 93.38 102 LEU A O 1
ATOM 811 N N . GLU A 1 103 ? -6.985 0.728 -6.905 1.00 94.19 103 GLU A N 1
ATOM 812 C CA . GLU A 1 103 ? -8.313 0.309 -6.455 1.00 94.19 103 GLU A CA 1
ATOM 813 C C . GLU A 1 103 ? -8.266 -0.016 -4.958 1.00 94.19 103 GLU A C 1
ATOM 815 O O . GLU A 1 103 ? -7.539 -0.904 -4.520 1.00 94.19 103 GLU A O 1
ATOM 820 N N . LEU A 1 104 ? -8.998 0.764 -4.163 1.00 94.62 104 LEU A N 1
ATOM 821 C CA . LEU A 1 104 ? -9.029 0.703 -2.703 1.00 94.62 104 LEU A CA 1
ATOM 822 C C . LEU A 1 104 ? -10.476 0.509 -2.253 1.00 9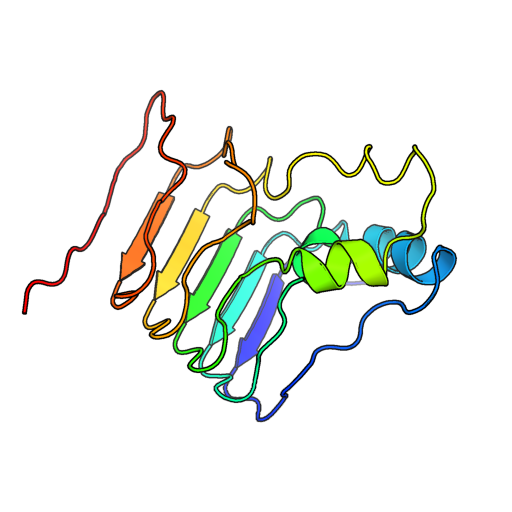4.62 104 LEU A C 1
ATOM 824 O O . LEU A 1 104 ? -11.262 1.458 -2.273 1.00 94.62 104 LEU A O 1
ATOM 828 N N . ILE A 1 105 ? -10.838 -0.714 -1.873 1.00 94.69 105 ILE A N 1
ATOM 829 C CA . ILE A 1 105 ? -12.233 -1.102 -1.640 1.00 94.69 105 ILE A CA 1
ATOM 830 C C . ILE A 1 105 ? -12.379 -1.695 -0.238 1.00 94.69 105 ILE A C 1
ATOM 832 O O . ILE A 1 105 ? -11.709 -2.660 0.113 1.00 94.69 105 ILE A O 1
ATOM 836 N N . ASN A 1 106 ? -13.301 -1.164 0.562 1.00 95.25 106 ASN A N 1
ATOM 837 C CA . ASN A 1 106 ? -13.593 -1.664 1.907 1.00 95.25 106 ASN A CA 1
ATOM 838 C C . ASN A 1 106 ? -12.336 -1.742 2.798 1.00 95.25 106 ASN A C 1
ATOM 840 O O . ASN A 1 106 ? -11.949 -2.808 3.281 1.00 95.25 106 ASN A O 1
ATOM 844 N N . LEU A 1 107 ? -11.677 -0.595 2.981 1.00 95.56 107 LEU A N 1
ATOM 845 C CA . LEU A 1 107 ? -10.513 -0.433 3.857 1.00 95.56 107 LEU A CA 1
ATOM 846 C C . LEU A 1 107 ? -10.904 0.495 5.023 1.00 95.56 107 LEU A C 1
ATOM 848 O O . LEU A 1 107 ? -10.583 1.689 5.011 1.00 95.56 107 LEU A O 1
ATOM 852 N N . PRO A 1 108 ? -11.635 -0.011 6.037 1.00 94.69 108 PRO A N 1
ATOM 853 C CA . PRO A 1 108 ? -12.322 0.817 7.034 1.00 94.69 108 PRO A CA 1
ATOM 854 C C . PRO A 1 108 ? -11.377 1.633 7.927 1.00 94.69 108 PRO A C 1
ATOM 856 O O . PRO A 1 108 ? -11.779 2.649 8.504 1.00 94.69 108 PRO A O 1
ATOM 859 N N . ARG A 1 109 ? -10.115 1.202 8.062 1.00 95.81 109 ARG A N 1
ATOM 860 C CA . ARG A 1 109 ? -9.101 1.874 8.885 1.00 95.81 109 ARG A CA 1
ATOM 861 C C . ARG A 1 109 ? -8.100 2.706 8.093 1.00 95.81 109 ARG A C 1
ATOM 863 O O . ARG A 1 109 ? -7.350 3.443 8.730 1.00 95.81 109 ARG A O 1
ATOM 870 N N . LEU A 1 110 ? -8.114 2.648 6.760 1.00 94.50 110 LEU A N 1
ATOM 871 C CA . LEU A 1 110 ? -7.116 3.320 5.935 1.00 94.50 110 LEU A CA 1
ATOM 872 C C . LEU A 1 110 ? -7.230 4.843 6.082 1.00 94.50 110 LEU A C 1
ATOM 874 O O . LEU A 1 110 ? -8.240 5.440 5.717 1.00 94.50 110 LEU A O 1
ATOM 878 N N . LYS A 1 111 ? -6.177 5.474 6.606 1.00 91.56 111 LYS A N 1
ATOM 879 C CA . LYS A 1 111 ? -6.090 6.920 6.862 1.00 91.56 111 LYS A CA 1
ATOM 880 C C . LYS A 1 111 ? -5.398 7.667 5.724 1.00 91.56 111 LYS A C 1
ATOM 882 O O . LYS A 1 111 ? -5.789 8.793 5.400 1.00 91.56 111 LYS A O 1
ATOM 887 N N . ARG A 1 112 ? -4.354 7.064 5.147 1.00 87.38 112 ARG A N 1
ATOM 888 C CA . ARG A 1 112 ? -3.509 7.641 4.088 1.00 87.38 112 ARG A CA 1
ATOM 889 C C . ARG A 1 112 ? -2.792 6.548 3.292 1.00 87.38 112 ARG A C 1
ATOM 891 O O . ARG A 1 112 ? -2.582 5.452 3.793 1.00 87.38 112 ARG A O 1
ATOM 898 N N . ILE A 1 113 ? -2.394 6.855 2.058 1.00 88.88 113 ILE A N 1
ATOM 899 C CA . ILE A 1 113 ? -1.576 5.953 1.223 1.00 88.88 113 ILE A CA 1
ATOM 900 C C . ILE A 1 113 ? -0.089 6.066 1.597 1.00 88.88 113 ILE A C 1
ATOM 902 O O . ILE A 1 113 ? 0.610 5.061 1.677 1.00 88.88 113 ILE A O 1
ATOM 906 N N . TYR A 1 114 ? 0.376 7.293 1.827 1.00 85.94 114 TYR A N 1
ATOM 907 C CA . TYR A 1 114 ? 1.766 7.648 2.114 1.00 85.94 114 TYR A CA 1
ATOM 908 C C . TYR A 1 114 ? 1.791 8.828 3.090 1.00 85.94 114 TYR A C 1
ATOM 910 O O . TYR A 1 114 ? 0.824 9.598 3.137 1.00 85.94 114 TYR A O 1
ATOM 918 N N . TRP A 1 115 ? 2.861 8.969 3.877 1.00 80.12 115 TRP A N 1
ATOM 919 C CA . TRP A 1 115 ? 2.964 10.026 4.893 1.00 80.12 115 TRP A CA 1
ATOM 920 C C . TRP A 1 115 ? 3.162 11.422 4.299 1.00 80.12 115 TRP A C 1
ATOM 922 O O . TRP A 1 115 ? 2.710 12.401 4.891 1.00 80.12 115 TRP A O 1
ATOM 932 N N . SER A 1 116 ? 3.761 11.516 3.109 1.00 79.06 116 SER A N 1
ATOM 933 C CA . SER A 1 116 ? 3.882 12.765 2.357 1.00 79.06 116 SER A CA 1
ATOM 934 C C . SER A 1 116 ? 2.958 12.793 1.126 1.00 79.06 116 SER A C 1
ATOM 936 O O . SER A 1 116 ? 2.436 11.756 0.701 1.00 79.06 116 SER A O 1
ATOM 938 N N . PRO A 1 117 ? 2.696 13.975 0.540 1.00 76.75 117 PRO A N 1
ATOM 939 C CA . PRO A 1 117 ? 1.913 14.072 -0.687 1.00 76.75 117 PRO A CA 1
ATOM 940 C C . PRO A 1 117 ? 2.557 13.278 -1.832 1.00 76.75 117 PRO A C 1
ATOM 942 O O . PRO A 1 117 ? 3.722 13.488 -2.163 1.00 76.75 117 PRO A O 1
ATOM 945 N N . LEU A 1 118 ? 1.787 12.388 -2.462 1.00 79.06 118 LEU A N 1
ATOM 946 C CA . LEU A 1 118 ? 2.223 11.678 -3.665 1.00 79.06 118 LEU A CA 1
ATOM 947 C C . LEU A 1 118 ? 1.804 12.422 -4.931 1.00 79.06 118 LEU A C 1
ATOM 949 O O . LEU A 1 118 ? 0.789 13.109 -4.970 1.00 79.06 118 LEU A O 1
ATOM 953 N N . ILE A 1 119 ? 2.563 12.223 -5.999 1.00 79.56 119 ILE A N 1
ATOM 954 C CA . ILE A 1 119 ? 2.135 12.543 -7.359 1.00 79.56 119 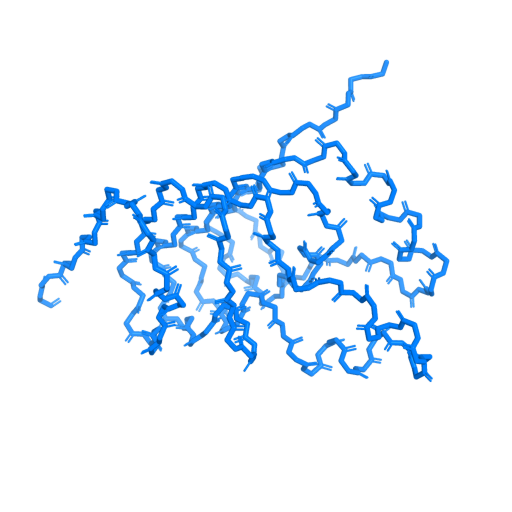ILE A CA 1
ATOM 955 C C . ILE A 1 119 ? 2.118 11.219 -8.112 1.00 79.56 119 ILE A C 1
ATOM 957 O O . ILE A 1 119 ? 3.098 10.471 -8.059 1.00 79.56 119 ILE A O 1
ATOM 961 N N . PHE A 1 120 ? 1.012 10.927 -8.796 1.00 84.88 120 PHE A N 1
ATOM 962 C CA . PHE A 1 120 ? 0.876 9.736 -9.633 1.00 84.88 120 PHE A CA 1
ATOM 963 C C . PHE A 1 120 ? 0.885 10.132 -11.118 1.00 84.88 120 PHE A C 1
ATOM 965 O O . PHE A 1 120 ? -0.180 10.316 -11.711 1.00 84.88 120 PHE A O 1
ATOM 972 N N . PRO A 1 121 ? 2.064 10.296 -11.742 1.00 85.06 121 PRO A N 1
ATOM 973 C CA . PRO A 1 121 ? 2.163 10.849 -13.094 1.00 85.06 121 PRO A CA 1
ATOM 974 C C . PRO A 1 121 ? 1.553 9.944 -14.176 1.00 85.06 121 PRO A C 1
ATOM 976 O O . PRO A 1 121 ? 1.154 10.441 -15.226 1.00 85.06 121 PRO A O 1
ATOM 979 N N . CYS A 1 122 ? 1.457 8.633 -13.928 1.00 88.62 122 CYS A N 1
ATOM 980 C CA . CYS A 1 122 ? 0.927 7.651 -14.877 1.00 88.62 122 CYS A CA 1
ATOM 981 C C . CYS A 1 122 ? -0.507 7.188 -14.571 1.00 88.62 122 CYS A C 1
ATOM 983 O O . CYS A 1 122 ? -1.002 6.304 -15.271 1.00 88.62 122 CYS A O 1
ATOM 985 N N . LEU A 1 123 ? -1.175 7.740 -13.548 1.00 87.81 123 LEU A N 1
ATOM 986 C CA . LEU A 1 123 ? -2.472 7.228 -13.097 1.00 87.81 123 LEU A CA 1
ATOM 987 C C . LEU A 1 123 ? -3.557 7.467 -14.148 1.00 87.81 123 LEU A C 1
ATOM 989 O O . LEU A 1 123 ? -3.804 8.596 -14.563 1.00 87.81 123 LEU A O 1
ATOM 993 N N . LYS A 1 124 ? -4.225 6.388 -14.551 1.00 87.94 124 LYS A N 1
ATOM 994 C CA . LYS A 1 124 ? -5.317 6.377 -15.533 1.00 87.94 124 LYS A CA 1
ATOM 995 C C . LYS A 1 124 ? -6.661 6.076 -14.876 1.00 87.94 124 LYS A C 1
ATOM 997 O O . LYS A 1 124 ? -7.681 6.595 -15.320 1.00 87.94 124 LYS A O 1
ATOM 1002 N N . LYS A 1 125 ? -6.665 5.242 -13.829 1.00 86.50 125 LYS A N 1
ATOM 1003 C CA . LYS A 1 125 ? -7.867 4.807 -13.108 1.00 86.50 125 LYS A CA 1
ATOM 1004 C C . LYS A 1 125 ? -7.633 4.857 -11.603 1.00 86.50 125 LYS A C 1
ATOM 1006 O O . LYS A 1 125 ? -6.631 4.346 -11.103 1.00 86.50 125 LYS A O 1
ATOM 1011 N N . ILE A 1 126 ? -8.599 5.422 -10.890 1.00 88.19 126 ILE A N 1
ATOM 1012 C CA . ILE A 1 126 ? -8.677 5.353 -9.436 1.00 88.19 126 ILE A CA 1
ATOM 1013 C C . ILE A 1 126 ? -10.086 4.939 -9.022 1.00 88.19 126 ILE A C 1
ATOM 1015 O O . ILE A 1 126 ? -11.060 5.504 -9.513 1.00 88.19 126 ILE A O 1
ATOM 1019 N N . VAL A 1 127 ? -10.175 3.954 -8.133 1.00 90.00 127 VAL A N 1
ATOM 1020 C CA . VAL A 1 127 ? -11.412 3.523 -7.478 1.00 90.00 127 VAL A CA 1
ATOM 1021 C C . VAL A 1 127 ? -11.168 3.561 -5.982 1.00 90.00 127 VAL A C 1
ATOM 1023 O O . VAL A 1 127 ? -10.217 2.959 -5.486 1.00 90.00 127 VAL A O 1
ATOM 1026 N N . VAL A 1 128 ? -12.020 4.282 -5.262 1.00 90.75 128 VAL A N 1
ATOM 1027 C CA . VAL A 1 128 ? -12.018 4.296 -3.801 1.00 90.75 128 VAL A CA 1
ATOM 1028 C C . VAL A 1 128 ? -13.447 4.120 -3.331 1.00 90.75 128 VAL A C 1
ATOM 1030 O O . VAL A 1 128 ? -14.285 4.980 -3.589 1.00 90.75 128 VAL A O 1
ATOM 1033 N N . GLU A 1 129 ? -13.711 3.022 -2.634 1.00 90.38 129 GLU A N 1
ATOM 1034 C CA . GLU A 1 129 ? -15.035 2.669 -2.133 1.00 90.38 129 GLU A CA 1
ATOM 1035 C C . GLU A 1 129 ? -14.924 2.177 -0.683 1.00 90.38 129 GLU A C 1
ATOM 1037 O O . GLU A 1 129 ? -14.032 1.399 -0.358 1.00 90.38 129 GLU A O 1
ATOM 1042 N N . LYS A 1 130 ? -15.838 2.601 0.204 1.00 91.25 130 LYS A N 1
ATOM 1043 C CA . LYS A 1 130 ? -15.896 2.138 1.610 1.00 91.25 130 LYS A CA 1
ATOM 1044 C C . LYS A 1 130 ? -14.561 2.307 2.366 1.00 91.25 130 LYS A C 1
ATOM 1046 O O . LYS A 1 130 ? -14.127 1.434 3.113 1.00 91.25 130 LYS A O 1
ATOM 1051 N N . CYS A 1 131 ? -13.922 3.467 2.194 1.00 92.56 131 CYS A N 1
ATOM 1052 C CA . CYS A 1 131 ? -12.690 3.871 2.889 1.00 92.56 131 CYS A CA 1
ATOM 1053 C C . CYS A 1 131 ? -12.936 5.132 3.750 1.00 92.56 131 CYS A C 1
ATOM 1055 O O . CYS A 1 131 ? -12.375 6.191 3.461 1.00 92.56 131 CYS A O 1
ATOM 1057 N N . PRO A 1 132 ? -13.792 5.068 4.791 1.00 90.50 132 PRO A N 1
ATOM 1058 C CA . PRO A 1 132 ? -14.330 6.241 5.494 1.00 90.50 132 PRO A CA 1
ATOM 1059 C C . PRO A 1 132 ? -13.279 7.104 6.208 1.00 90.50 132 PRO A C 1
ATOM 1061 O O . PRO A 1 132 ? -13.517 8.282 6.460 1.00 90.50 132 PRO A O 1
ATOM 1064 N N . LYS A 1 133 ? -12.112 6.541 6.550 1.00 93.12 133 LYS A N 1
ATOM 1065 C CA . LYS A 1 133 ? -11.034 7.269 7.241 1.00 93.12 133 LYS A CA 1
ATOM 1066 C C . LYS A 1 133 ? -10.013 7.902 6.296 1.00 93.12 133 LYS A C 1
ATOM 1068 O O . LYS A 1 133 ? -9.133 8.619 6.779 1.00 93.12 133 LYS A O 1
ATOM 1073 N N . LEU A 1 134 ? -10.116 7.677 4.985 1.00 90.19 134 LEU A N 1
ATOM 1074 C CA . LEU A 1 134 ? -9.139 8.167 4.019 1.00 90.19 134 LEU A CA 1
ATOM 1075 C C . LEU A 1 134 ? -9.328 9.675 3.810 1.00 90.19 134 LEU A C 1
ATOM 1077 O O . LEU A 1 134 ? -10.273 10.113 3.161 1.00 90.19 134 LEU A O 1
ATOM 1081 N N . ARG A 1 135 ? -8.427 10.486 4.378 1.00 75.62 135 ARG A N 1
ATOM 1082 C CA . ARG A 1 135 ? -8.629 11.948 4.474 1.00 75.62 135 ARG A CA 1
ATOM 1083 C C . ARG A 1 135 ? -8.251 12.728 3.218 1.00 75.62 135 ARG A C 1
ATOM 1085 O O . ARG A 1 135 ? -8.808 13.795 2.979 1.00 75.62 135 ARG A O 1
ATOM 1092 N N . LYS A 1 136 ? -7.262 12.259 2.455 1.00 70.56 136 LYS A N 1
ATOM 1093 C CA . LYS A 1 136 ? -6.754 12.946 1.260 1.00 70.56 136 LYS A CA 1
ATOM 1094 C C . LYS A 1 136 ? -6.354 11.924 0.211 1.00 70.56 136 LYS A C 1
ATOM 1096 O O . LYS A 1 136 ? -5.576 11.015 0.495 1.00 70.56 136 LYS A O 1
ATOM 1101 N N . LEU A 1 137 ? -6.843 12.125 -1.006 1.00 67.88 137 LEU A N 1
ATOM 1102 C CA . LEU A 1 137 ? -6.231 11.541 -2.187 1.00 67.88 137 LEU A CA 1
ATOM 1103 C C . LEU A 1 137 ? -5.246 12.563 -2.770 1.00 67.88 137 LEU A C 1
ATOM 1105 O O . LEU A 1 137 ? -5.564 13.755 -2.802 1.00 67.88 137 LEU A O 1
ATOM 1109 N N . PRO A 1 138 ? -4.059 12.141 -3.221 1.00 56.94 138 PRO A N 1
ATOM 1110 C CA . PRO A 1 138 ? -3.150 13.007 -3.957 1.00 56.94 138 PRO A CA 1
ATOM 1111 C C . PRO A 1 138 ? -3.720 13.254 -5.363 1.00 56.94 138 PRO A C 1
ATOM 1113 O O . PRO A 1 138 ? -3.447 12.515 -6.305 1.00 56.94 138 PRO A O 1
ATOM 1116 N N . LEU A 1 139 ? -4.604 14.246 -5.484 1.00 54.59 139 LEU A N 1
ATOM 1117 C CA . LEU A 1 139 ? -5.304 14.588 -6.724 1.00 54.59 139 LEU A CA 1
ATOM 1118 C C . LEU A 1 139 ? -4.630 15.808 -7.378 1.00 54.59 139 LEU A C 1
ATOM 1120 O O . LEU A 1 139 ? -5.143 16.919 -7.299 1.00 54.59 139 LEU A O 1
ATOM 1124 N N . SER A 1 140 ? -3.472 15.630 -8.016 1.00 50.00 140 SER A N 1
ATOM 1125 C CA . SER A 1 140 ? -2.923 16.622 -8.956 1.00 50.00 140 SER A CA 1
ATOM 1126 C C . SER A 1 140 ? -2.945 16.029 -10.368 1.00 50.00 140 SER A C 1
ATOM 1128 O O . SER A 1 140 ? -1.995 15.394 -10.818 1.00 50.00 140 SER A O 1
ATOM 1130 N N . PHE A 1 141 ? -4.075 16.165 -11.071 1.00 53.69 141 PHE A N 1
ATOM 1131 C CA . PHE A 1 141 ? -4.317 15.453 -12.333 1.00 53.69 141 PHE A CA 1
ATOM 1132 C C . PHE A 1 141 ? -4.456 16.389 -13.534 1.00 53.69 141 PHE A C 1
ATOM 1134 O O . PHE A 1 141 ? -5.194 17.368 -13.479 1.00 53.69 141 PHE A O 1
ATOM 1141 N N . LYS A 1 142 ? -3.786 16.053 -14.650 1.00 49.00 142 LYS A N 1
ATOM 1142 C CA . LYS A 1 142 ? -3.908 16.771 -15.934 1.00 49.00 142 LYS A CA 1
ATOM 1143 C C . LYS A 1 142 ? -4.879 16.137 -16.944 1.00 49.00 142 LYS A C 1
ATOM 1145 O O . LYS A 1 142 ? -5.131 16.788 -17.947 1.00 49.00 142 LYS A O 1
ATOM 1150 N N . ARG A 1 143 ? -5.421 14.927 -16.720 1.00 51.78 143 ARG A N 1
ATOM 1151 C CA . ARG A 1 143 ? -6.445 14.244 -17.562 1.00 51.78 143 ARG A CA 1
ATOM 1152 C C . ARG A 1 143 ? -6.788 12.871 -16.949 1.00 51.78 143 ARG A C 1
ATOM 1154 O O . ARG A 1 143 ? -6.016 11.940 -17.145 1.00 51.78 143 ARG A O 1
ATOM 1161 N N . ILE A 1 144 ? -7.886 12.721 -16.198 1.00 54.22 144 ILE A N 1
ATOM 1162 C CA . ILE A 1 144 ? -8.305 11.420 -15.621 1.00 54.22 144 ILE A CA 1
ATOM 1163 C C . ILE A 1 144 ? -9.822 11.225 -15.728 1.00 54.22 144 ILE A C 1
ATOM 1165 O O . ILE A 1 144 ? -10.585 12.156 -15.481 1.00 54.22 144 ILE A O 1
ATOM 1169 N N . VAL A 1 145 ? -10.240 9.990 -16.036 1.00 48.16 145 VAL A N 1
ATOM 1170 C CA . VAL A 1 145 ? -11.607 9.496 -15.811 1.00 48.16 145 VAL A CA 1
ATOM 1171 C C . VAL A 1 145 ? -11.734 9.148 -14.328 1.00 48.16 145 VAL A C 1
ATOM 1173 O O . VAL A 1 145 ? -11.262 8.109 -13.866 1.00 48.16 145 VAL A O 1
ATOM 1176 N N . LEU A 1 146 ? -12.302 10.070 -13.555 1.00 52.81 146 LEU A N 1
ATOM 1177 C CA . LEU A 1 146 ? -12.557 9.878 -12.132 1.00 52.81 146 LEU A CA 1
ATOM 1178 C C . LEU A 1 146 ? -13.851 9.080 -11.961 1.00 52.81 146 LEU A C 1
ATOM 1180 O O . LEU A 1 146 ? -14.936 9.633 -12.104 1.00 52.81 146 LEU A O 1
ATOM 1184 N N . VAL A 1 147 ? -13.745 7.802 -11.599 1.00 50.94 147 VAL A N 1
ATOM 1185 C CA . VAL A 1 147 ? -14.876 7.056 -11.030 1.00 50.94 147 VAL A CA 1
ATOM 1186 C C . VAL A 1 147 ? -14.697 7.042 -9.515 1.00 50.94 147 VAL A C 1
ATOM 1188 O O . VAL A 1 147 ? -14.285 6.056 -8.910 1.00 50.94 147 VAL A O 1
ATOM 1191 N N . VAL A 1 148 ? -14.958 8.192 -8.889 1.00 54.12 148 VAL A N 1
ATOM 1192 C CA . VAL A 1 148 ? -15.126 8.249 -7.435 1.00 54.12 148 VAL A CA 1
ATOM 1193 C C . VAL A 1 148 ? -16.540 7.760 -7.149 1.00 54.12 148 VAL A C 1
ATOM 1195 O O . VAL A 1 148 ? -17.485 8.546 -7.184 1.00 54.12 148 VAL A O 1
ATOM 1198 N N . VAL A 1 149 ? -16.704 6.466 -6.872 1.00 48.12 149 VAL A N 1
ATOM 1199 C CA . VAL A 1 149 ? -17.968 5.964 -6.320 1.00 48.12 149 VAL A CA 1
ATOM 1200 C C . VAL A 1 149 ? -18.009 6.375 -4.851 1.00 48.12 149 VAL A C 1
ATOM 1202 O O . VAL A 1 149 ? -17.647 5.623 -3.948 1.00 48.12 149 VAL A O 1
ATOM 1205 N N . LYS A 1 150 ? -18.416 7.625 -4.603 1.00 42.81 150 LYS A N 1
ATOM 1206 C CA . LYS A 1 150 ? -18.955 8.002 -3.298 1.00 42.81 150 LYS A CA 1
ATOM 1207 C C . LYS A 1 150 ? -20.225 7.177 -3.113 1.00 42.81 150 LYS A C 1
ATOM 1209 O O . LYS A 1 150 ? -21.277 7.572 -3.602 1.00 42.81 150 LYS A O 1
ATOM 1214 N N . ASN A 1 151 ? -20.133 6.041 -2.434 1.00 36.28 151 ASN A N 1
ATOM 1215 C CA . ASN A 1 151 ? -21.332 5.441 -1.874 1.00 36.28 151 ASN A CA 1
ATOM 1216 C C . ASN A 1 151 ? -21.748 6.309 -0.682 1.00 36.28 151 ASN A C 1
ATOM 1218 O O . ASN A 1 151 ? -21.064 6.376 0.337 1.00 36.28 151 ASN A O 1
ATOM 1222 N N . LEU A 1 152 ? -22.804 7.083 -0.947 1.00 36.22 152 LEU A N 1
ATOM 1223 C CA . LEU A 1 152 ? -23.706 7.703 0.011 1.00 36.22 152 LEU A CA 1
ATOM 1224 C C . LEU A 1 152 ? -24.238 6.640 0.982 1.00 36.22 152 LEU A C 1
ATOM 1226 O O . LEU A 1 152 ? -24.423 5.492 0.572 1.00 36.22 152 LEU A O 1
ATOM 1230 N N . LEU A 1 153 ? -24.576 7.120 2.185 1.00 34.03 153 LEU A N 1
ATOM 1231 C CA . LEU A 1 153 ? -25.148 6.441 3.358 1.00 34.03 153 LEU A CA 1
ATOM 1232 C C . LEU A 1 153 ? -24.113 5.995 4.399 1.00 34.03 153 LEU A C 1
ATOM 1234 O O . LEU A 1 153 ? -23.387 5.004 4.176 1.00 34.03 153 LEU A O 1
#

Radius of gyration: 15.34 Å; chains: 1; bounding box: 48×36×29 Å

InterPro domains:
  IPR032675 Leucine-rich repeat domain superfamily [G3DSA:3.80.10.10] (1-149)
  IPR050905 Plant disease resistance NBS-LRR [PTHR33463] (9-138)
  IPR057135 Disease resistance protein At4g27190-like, leucine-rich repeats [PF23247] (30-137)

pLDDT: mean 78.74, std 17.44, range [34.03, 97.5]

Organism: Brassica napus (NCBI:txid3708)